Protein AF-A0AA37TT34-F1 (afdb_monomer_lite)

Radius of gyration: 20.03 Å; chains: 1; bounding box: 38×23×68 Å

Sequence (76 aa):
MTTLHSPSRAWSGEPLVQDAVAEYAKLAASYSIAASNLADAGDTPGMVHALGCAGRALLAAQEAVASLRSVEGGGR

Secondary structure (DSSP, 8-state):
---PPPP------HHHHHHHHHHHHHHHHHHHHHHHHHHHTT-HHHHHHHHHHHHHHHHHHHHHHHHHHHHHT---

pLDDT: mean 81.47, std 20.85, range [37.12, 98.56]

Structure (mmCIF, N/CA/C/O backbone):
data_AF-A0AA37TT34-F1
#
_entry.id   AF-A0AA37TT34-F1
#
loop_
_atom_site.group_PDB
_atom_site.id
_atom_site.type_symbol
_atom_site.label_atom_id
_atom_site.label_alt_id
_atom_site.label_comp_id
_atom_site.label_asym_id
_atom_site.label_entity_id
_atom_site.label_seq_id
_atom_site.pdbx_PDB_ins_code
_atom_site.Cartn_x
_atom_site.Cartn_y
_atom_site.Cartn_z
_atom_site.occupancy
_atom_site.B_iso_or_equiv
_atom_site.auth_seq_id
_atom_site.auth_comp_id
_atom_site.auth_asym_id
_atom_site.auth_atom_id
_atom_site.pdbx_PDB_model_num
ATOM 1 N N . MET A 1 1 ? 22.211 12.002 -52.645 1.00 37.12 1 MET A N 1
ATOM 2 C CA . MET A 1 1 ? 22.707 11.209 -51.502 1.00 37.12 1 MET A CA 1
ATOM 3 C C . MET A 1 1 ? 21.993 11.706 -50.260 1.00 37.12 1 MET A C 1
ATOM 5 O O . MET A 1 1 ? 22.416 12.687 -49.668 1.00 37.12 1 MET A O 1
ATOM 9 N N . THR A 1 2 ? 20.844 11.112 -49.953 1.00 39.94 2 THR A N 1
ATOM 10 C CA . THR A 1 2 ? 20.007 11.504 -48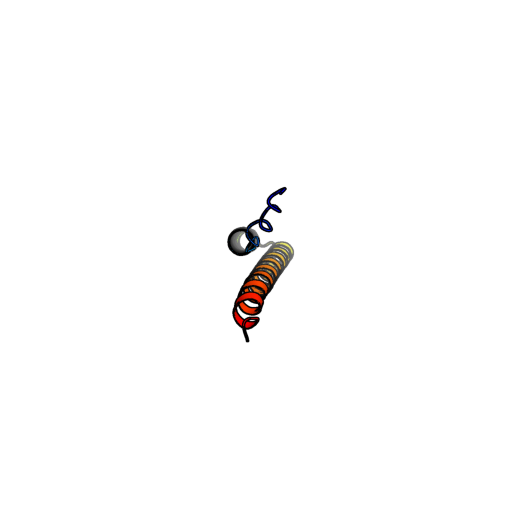.814 1.00 39.94 2 THR A CA 1
ATOM 11 C C . THR A 1 2 ? 20.455 10.668 -47.626 1.00 39.94 2 THR A C 1
ATOM 13 O O . THR A 1 2 ? 20.345 9.444 -47.656 1.00 39.94 2 THR A O 1
ATOM 16 N N . THR A 1 3 ? 21.049 11.308 -46.626 1.00 43.38 3 THR A N 1
ATOM 17 C CA . THR A 1 3 ? 21.477 10.658 -45.389 1.00 43.38 3 THR A CA 1
ATOM 18 C C . THR A 1 3 ? 20.243 10.137 -44.651 1.00 43.38 3 THR A C 1
ATOM 20 O O . THR A 1 3 ? 19.369 10.907 -44.250 1.00 43.38 3 THR A O 1
ATOM 23 N N . LEU A 1 4 ? 20.137 8.808 -44.529 1.00 45.78 4 LEU A N 1
ATOM 24 C CA . LEU A 1 4 ? 19.126 8.158 -43.697 1.00 45.78 4 LEU A CA 1
ATOM 25 C C . LEU A 1 4 ? 19.272 8.665 -42.257 1.00 45.78 4 LEU A C 1
ATOM 27 O O . LEU A 1 4 ? 20.367 8.654 -41.698 1.00 45.78 4 LEU A O 1
ATOM 31 N N . HIS A 1 5 ? 18.156 9.102 -41.676 1.00 43.03 5 HIS A N 1
ATOM 32 C CA . HIS A 1 5 ? 18.051 9.393 -40.253 1.00 43.03 5 HIS A CA 1
ATOM 33 C C . HIS A 1 5 ? 18.453 8.149 -39.453 1.00 43.03 5 HIS A C 1
ATOM 35 O O . HIS A 1 5 ? 17.859 7.083 -39.624 1.00 43.03 5 HIS A O 1
ATOM 41 N N . SER A 1 6 ? 19.453 8.291 -38.582 1.00 51.66 6 SER A N 1
ATOM 42 C CA . SER A 1 6 ? 19.762 7.290 -37.562 1.00 51.66 6 SER A CA 1
ATOM 43 C C . SER A 1 6 ? 18.503 7.005 -36.736 1.00 51.66 6 SER A C 1
ATOM 45 O O . SER A 1 6 ? 17.825 7.961 -36.345 1.00 51.66 6 SER A O 1
ATOM 47 N N . PRO A 1 7 ? 18.170 5.731 -36.458 1.00 51.84 7 PRO A N 1
ATOM 48 C CA . PRO A 1 7 ? 17.020 5.408 -35.636 1.00 51.84 7 PRO A CA 1
ATOM 49 C C . PRO A 1 7 ? 17.182 6.045 -34.258 1.00 51.84 7 PRO A C 1
ATOM 51 O O . PRO A 1 7 ? 18.223 5.951 -33.605 1.00 51.84 7 PRO A O 1
ATOM 54 N N . SER A 1 8 ? 16.119 6.740 -33.878 1.00 51.19 8 SER A N 1
ATOM 55 C CA . SER A 1 8 ? 15.867 7.385 -32.604 1.00 51.19 8 SER A CA 1
ATOM 56 C C . SER A 1 8 ? 16.384 6.534 -31.451 1.00 51.19 8 SER A C 1
ATOM 58 O O . SER A 1 8 ? 16.051 5.356 -31.342 1.00 51.19 8 SER A O 1
ATOM 60 N N . ARG A 1 9 ? 17.197 7.163 -30.599 1.00 51.91 9 ARG A N 1
ATOM 61 C CA . ARG A 1 9 ? 17.654 6.683 -29.292 1.00 51.91 9 ARG A CA 1
ATOM 62 C C . ARG A 1 9 ? 16.606 5.755 -28.661 1.00 51.91 9 ARG A C 1
ATOM 64 O O . ARG A 1 9 ? 15.503 6.209 -28.364 1.00 51.91 9 ARG A O 1
ATOM 71 N N . ALA A 1 10 ? 16.951 4.476 -28.504 1.00 54.56 10 ALA A N 1
ATOM 72 C CA . ALA A 1 10 ? 16.112 3.493 -27.830 1.00 54.56 10 ALA A CA 1
ATOM 73 C C . ALA A 1 10 ? 15.676 4.068 -26.475 1.00 54.56 10 ALA A C 1
ATOM 75 O O . ALA A 1 10 ? 16.506 4.413 -25.633 1.00 54.56 10 ALA A O 1
ATOM 76 N N . TRP A 1 11 ? 14.373 4.274 -26.313 1.00 50.22 11 TRP A N 1
ATOM 77 C CA . TRP A 1 11 ? 13.799 4.783 -25.079 1.00 50.22 11 TRP A CA 1
ATOM 78 C C . TRP A 1 11 ? 13.936 3.697 -24.009 1.00 50.22 11 TRP A C 1
ATOM 80 O O . TRP A 1 11 ? 13.400 2.608 -24.185 1.00 50.22 11 TRP A O 1
ATOM 90 N N . SER A 1 12 ? 14.692 3.958 -22.939 1.00 55.38 12 SER A N 1
ATOM 91 C CA . SER A 1 12 ? 15.079 2.909 -21.985 1.00 55.38 12 SER A CA 1
ATOM 92 C C . SER A 1 12 ? 13.989 2.516 -20.985 1.00 55.38 12 SER A C 1
ATOM 94 O O . SER A 1 12 ? 14.195 1.557 -20.254 1.00 55.38 12 SER A O 1
ATOM 96 N N . GLY A 1 13 ? 12.837 3.206 -20.927 1.00 58.53 13 GLY A N 1
ATOM 97 C CA . GLY A 1 13 ? 11.697 2.882 -20.043 1.00 58.53 13 GLY A CA 1
ATOM 98 C C . GLY A 1 13 ? 11.965 2.975 -18.527 1.00 58.53 13 GLY A C 1
ATOM 99 O O . GLY A 1 13 ? 11.043 3.218 -17.756 1.00 58.53 13 GLY A O 1
ATOM 100 N N . GLU A 1 14 ? 13.224 2.873 -18.105 1.00 58.94 14 GLU A N 1
ATOM 101 C CA . GLU A 1 14 ? 13.727 2.903 -16.733 1.00 58.94 14 GLU A CA 1
ATOM 102 C C . GLU A 1 14 ? 13.186 4.039 -15.867 1.00 58.94 14 GLU A C 1
ATOM 104 O O . GLU A 1 14 ? 12.679 3.732 -14.787 1.00 58.94 14 GLU A O 1
ATOM 109 N N . PRO A 1 15 ? 13.216 5.317 -16.300 1.00 66.44 15 PRO A N 1
ATOM 110 C CA . PRO A 1 15 ? 12.720 6.396 -15.451 1.00 66.44 15 PRO A CA 1
ATOM 111 C C . PRO A 1 15 ? 11.213 6.276 -15.177 1.00 66.44 15 PRO A C 1
ATOM 113 O O . PRO A 1 15 ? 10.778 6.525 -14.060 1.00 66.44 15 PRO A O 1
ATOM 116 N N . LEU A 1 16 ? 10.419 5.791 -16.141 1.00 80.81 16 LEU A N 1
ATOM 117 C CA . LEU A 1 16 ? 8.976 5.603 -15.942 1.00 80.81 16 LEU A CA 1
ATOM 118 C C . LEU A 1 16 ? 8.655 4.450 -14.991 1.00 80.81 16 LEU A C 1
ATOM 120 O O . LEU A 1 16 ? 7.684 4.513 -14.239 1.00 80.81 16 LEU A O 1
ATOM 124 N N . VAL A 1 17 ? 9.449 3.382 -15.029 1.00 82.38 17 VAL A N 1
ATOM 125 C CA . VAL A 1 17 ? 9.246 2.237 -14.138 1.00 82.38 17 VAL A CA 1
ATOM 126 C C . VAL A 1 17 ? 9.682 2.582 -12.714 1.00 82.38 17 VAL A C 1
ATOM 128 O O . VAL A 1 17 ? 8.994 2.211 -11.766 1.00 82.3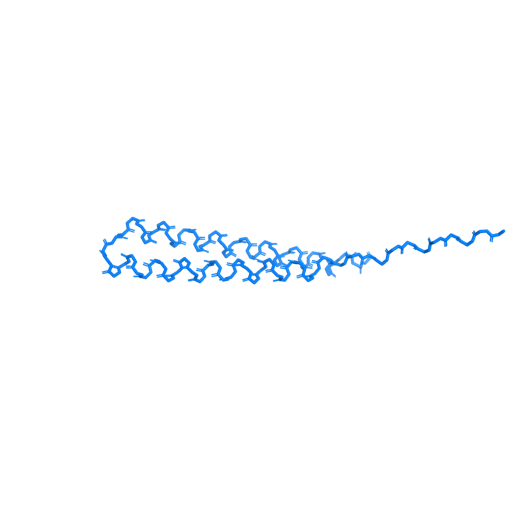8 17 VAL A O 1
ATOM 131 N N . GLN A 1 18 ? 10.768 3.339 -12.542 1.00 84.06 18 GLN A N 1
ATOM 132 C CA . GLN A 1 18 ? 11.175 3.868 -11.235 1.00 84.06 18 GLN A CA 1
ATOM 133 C C . GLN A 1 18 ? 10.106 4.793 -10.637 1.00 84.06 18 GLN A C 1
ATOM 135 O O . GLN A 1 18 ? 9.767 4.643 -9.460 1.00 84.06 18 GLN A O 1
ATOM 140 N N . ASP A 1 19 ? 9.518 5.678 -11.448 1.00 88.44 19 ASP A N 1
ATOM 141 C CA . ASP A 1 19 ? 8.399 6.527 -11.031 1.00 88.44 19 ASP A CA 1
ATOM 142 C C . ASP A 1 19 ? 7.180 5.687 -10.623 1.00 88.44 19 ASP A C 1
ATOM 144 O O . ASP A 1 19 ? 6.596 5.916 -9.564 1.00 88.44 19 ASP A O 1
ATOM 148 N N . ALA A 1 20 ? 6.834 4.653 -11.397 1.00 87.06 20 ALA A N 1
ATOM 149 C CA . ALA A 1 20 ? 5.735 3.748 -11.059 1.00 87.06 20 ALA A CA 1
ATOM 150 C C . ALA A 1 20 ? 5.963 3.030 -9.716 1.00 87.06 20 ALA A C 1
ATOM 152 O O . ALA A 1 20 ? 5.053 2.949 -8.891 1.00 87.06 20 ALA A O 1
ATOM 153 N N . VAL A 1 21 ? 7.184 2.549 -9.458 1.00 92.31 21 VAL A N 1
ATOM 154 C CA . VAL A 1 21 ? 7.555 1.933 -8.172 1.00 92.31 21 VAL A CA 1
ATOM 155 C C . VAL A 1 21 ? 7.397 2.929 -7.025 1.00 92.31 21 VAL A C 1
ATOM 157 O O . VAL A 1 21 ? 6.838 2.579 -5.983 1.00 92.31 21 VAL A O 1
ATOM 160 N N . ALA A 1 22 ? 7.853 4.170 -7.211 1.00 93.12 22 ALA A N 1
ATOM 161 C CA . ALA A 1 22 ? 7.726 5.215 -6.203 1.00 93.12 22 ALA A CA 1
ATOM 162 C C . ALA A 1 22 ? 6.254 5.544 -5.903 1.00 93.12 22 ALA A C 1
ATOM 164 O O . ALA A 1 22 ? 5.882 5.662 -4.734 1.00 93.12 22 ALA A O 1
ATOM 165 N N . GLU A 1 23 ? 5.405 5.644 -6.925 1.00 94.81 23 GLU A N 1
ATOM 166 C CA . GLU A 1 23 ? 3.972 5.903 -6.753 1.00 94.81 23 GLU A CA 1
ATOM 167 C C . GLU A 1 23 ? 3.255 4.753 -6.038 1.00 94.81 23 GLU A C 1
ATOM 169 O O . GLU A 1 23 ? 2.502 4.989 -5.090 1.00 94.81 23 GLU A O 1
ATOM 174 N N . TYR A 1 24 ? 3.542 3.499 -6.393 1.00 95.88 24 TYR A N 1
ATOM 175 C CA . TYR A 1 24 ? 2.975 2.353 -5.681 1.00 95.88 24 TYR A CA 1
ATOM 176 C C . TYR A 1 24 ? 3.443 2.272 -4.222 1.00 95.88 24 TYR A C 1
ATOM 178 O O . TYR A 1 24 ? 2.645 1.943 -3.342 1.00 95.88 24 TYR A O 1
ATOM 186 N N . ALA A 1 25 ? 4.699 2.621 -3.932 1.00 94.94 25 ALA A N 1
ATOM 187 C CA . ALA A 1 25 ? 5.202 2.682 -2.562 1.00 94.94 25 ALA A CA 1
ATOM 188 C C . ALA A 1 25 ? 4.500 3.774 -1.734 1.00 94.94 25 ALA A C 1
ATOM 190 O O . ALA A 1 25 ? 4.106 3.521 -0.592 1.00 94.94 25 ALA A O 1
ATOM 191 N N . LYS A 1 26 ? 4.279 4.965 -2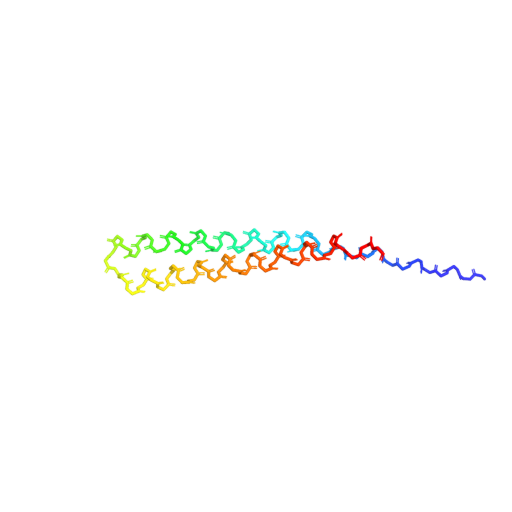.310 1.00 97.25 26 LYS A N 1
ATOM 192 C CA . LYS A 1 26 ? 3.496 6.037 -1.669 1.00 97.25 26 LYS A CA 1
ATOM 193 C C . LYS A 1 26 ? 2.064 5.585 -1.394 1.00 97.25 26 LYS A C 1
ATOM 195 O O . LYS A 1 26 ? 1.575 5.761 -0.281 1.00 97.25 26 LYS A O 1
ATOM 200 N N . LEU A 1 27 ? 1.420 4.950 -2.373 1.00 96.88 27 LEU A N 1
ATOM 201 C CA . LEU A 1 27 ? 0.055 4.449 -2.240 1.00 96.88 27 LEU A CA 1
ATOM 202 C C . LEU A 1 27 ? -0.055 3.392 -1.130 1.00 96.88 27 LEU A C 1
ATOM 204 O O . LEU A 1 27 ? -0.977 3.443 -0.315 1.00 96.88 27 LEU A O 1
ATOM 208 N N . ALA A 1 28 ? 0.909 2.471 -1.050 1.00 98.00 28 ALA A N 1
ATOM 209 C CA . ALA A 1 28 ? 0.982 1.489 0.027 1.00 98.00 28 ALA A CA 1
ATOM 210 C C . ALA A 1 28 ? 1.111 2.158 1.405 1.00 98.00 28 ALA A C 1
ATOM 212 O O . ALA A 1 28 ? 0.413 1.770 2.342 1.00 98.00 28 ALA A O 1
ATOM 213 N N . ALA A 1 29 ? 1.950 3.191 1.531 1.00 98.00 29 ALA A N 1
ATOM 214 C CA . ALA A 1 29 ? 2.089 3.949 2.772 1.00 98.00 29 ALA A CA 1
ATOM 215 C C . ALA A 1 29 ? 0.781 4.659 3.166 1.00 98.00 29 ALA A C 1
ATOM 217 O O . ALA A 1 29 ? 0.374 4.588 4.326 1.00 98.00 29 ALA A O 1
ATOM 218 N N . SER A 1 30 ? 0.080 5.278 2.211 1.00 98.44 30 SER A N 1
ATOM 219 C CA . SER A 1 30 ? -1.219 5.916 2.458 1.00 98.44 30 SER A CA 1
ATOM 220 C C . SER A 1 30 ? -2.271 4.924 2.957 1.00 98.44 30 SER A C 1
ATOM 222 O O . SER A 1 30 ? -2.980 5.221 3.918 1.00 98.44 30 SER A O 1
ATOM 224 N N . TYR A 1 31 ? -2.351 3.731 2.362 1.00 98.50 31 TYR A N 1
ATOM 225 C CA . TYR A 1 31 ? -3.274 2.695 2.828 1.00 98.50 31 TYR A CA 1
ATOM 226 C C . TYR A 1 31 ? -2.896 2.127 4.198 1.00 98.50 31 TYR A C 1
ATOM 228 O O . TYR A 1 31 ? -3.789 1.844 4.993 1.00 98.50 31 TYR A O 1
ATOM 236 N N . SER A 1 32 ? -1.605 2.016 4.515 1.00 98.00 32 SER A N 1
ATOM 237 C CA . SER A 1 32 ? -1.155 1.624 5.857 1.00 98.00 32 SER A CA 1
ATOM 238 C C . SER A 1 32 ? -1.559 2.650 6.919 1.00 98.00 32 SER A C 1
ATOM 240 O O . SER A 1 32 ? -2.034 2.266 7.982 1.00 98.00 32 SER A O 1
ATOM 242 N N . ILE A 1 33 ? -1.453 3.950 6.623 1.00 98.38 33 ILE A N 1
ATOM 243 C CA . ILE A 1 33 ? -1.937 5.015 7.520 1.00 98.38 33 ILE A CA 1
ATOM 244 C C . ILE A 1 33 ? -3.457 4.921 7.693 1.00 98.38 33 ILE A C 1
ATOM 246 O O . ILE A 1 33 ? -3.957 4.999 8.813 1.00 98.38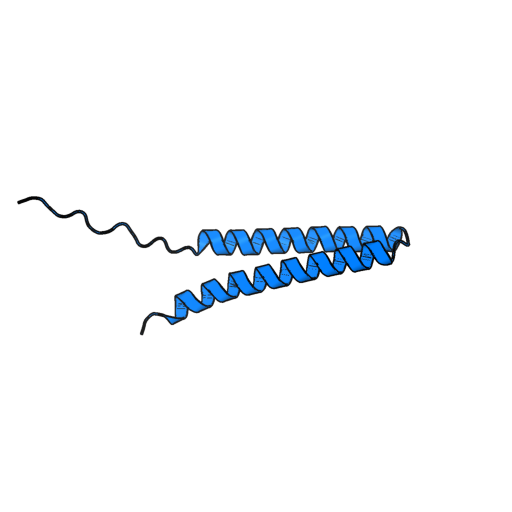 33 ILE A O 1
ATOM 250 N N . ALA A 1 34 ? -4.199 4.714 6.600 1.00 98.25 34 ALA A N 1
ATOM 251 C CA . ALA A 1 34 ? -5.646 4.530 6.666 1.00 98.25 34 ALA A CA 1
ATOM 252 C C . ALA A 1 34 ? -6.026 3.312 7.523 1.00 98.25 34 ALA A C 1
ATOM 254 O O . ALA A 1 34 ? -6.942 3.409 8.334 1.00 98.25 34 ALA A O 1
ATOM 255 N N . ALA A 1 35 ? -5.300 2.197 7.396 1.00 98.44 35 ALA A N 1
ATOM 256 C CA . ALA A 1 35 ? -5.510 1.013 8.221 1.00 98.44 35 ALA A CA 1
ATOM 257 C C . ALA A 1 35 ? -5.303 1.309 9.712 1.00 98.44 35 ALA A C 1
ATOM 259 O O . ALA A 1 35 ? -6.150 0.924 10.512 1.00 98.44 35 ALA A O 1
ATOM 260 N N . SER A 1 36 ? -4.240 2.034 10.081 1.00 98.38 36 SER A N 1
ATOM 261 C CA . SER A 1 36 ? -4.011 2.455 11.470 1.00 98.38 36 SER A CA 1
ATOM 262 C C . SER A 1 36 ? -5.156 3.318 12.003 1.00 98.38 36 SER A C 1
ATOM 264 O O . SER A 1 36 ? -5.701 3.022 13.060 1.00 98.38 36 SER A O 1
ATOM 266 N N . ASN A 1 37 ? -5.599 4.318 11.236 1.00 98.50 37 ASN A N 1
ATOM 267 C CA . ASN A 1 37 ? -6.709 5.185 11.645 1.00 98.50 37 ASN A CA 1
ATOM 268 C C . ASN A 1 37 ? -8.028 4.405 11.816 1.00 98.50 37 ASN A C 1
ATOM 270 O O . ASN A 1 37 ? -8.822 4.706 12.704 1.00 98.50 37 ASN A O 1
ATOM 274 N N . LEU A 1 38 ? -8.277 3.407 10.962 1.00 98.56 38 LEU A N 1
ATOM 275 C CA . LEU A 1 38 ? -9.463 2.549 11.042 1.00 98.56 38 LEU A CA 1
ATOM 276 C C . LEU A 1 38 ? -9.384 1.585 12.231 1.00 98.56 38 LEU A C 1
ATOM 278 O O . LEU A 1 38 ? -10.401 1.336 12.875 1.00 98.56 38 LEU A O 1
ATO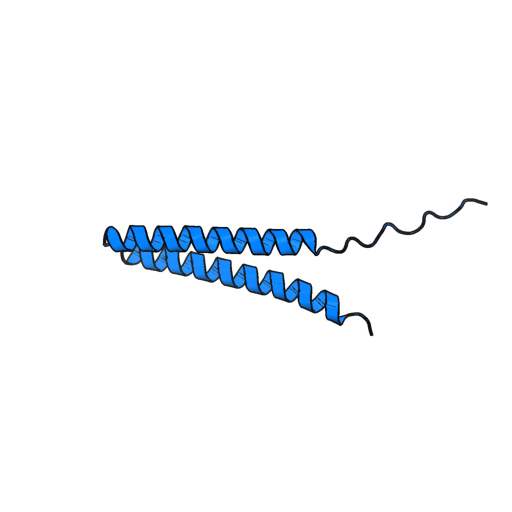M 282 N N . ALA A 1 39 ? -8.185 1.099 12.565 1.00 98.06 39 ALA A N 1
ATOM 283 C CA . ALA A 1 39 ? -7.949 0.318 13.774 1.00 98.06 39 ALA A CA 1
ATOM 284 C C . ALA A 1 39 ? -8.251 1.142 15.035 1.00 98.06 39 ALA A C 1
ATOM 286 O O . ALA A 1 39 ? -8.986 0.671 15.903 1.00 98.06 39 ALA A O 1
ATOM 287 N N . ASP A 1 40 ? -7.771 2.389 15.092 1.00 98.31 40 ASP A N 1
ATOM 288 C CA . ASP A 1 40 ? -8.045 3.320 16.195 1.00 98.31 40 ASP A CA 1
ATOM 289 C C . ASP A 1 40 ? -9.545 3.639 16.326 1.00 98.31 40 ASP A C 1
ATOM 291 O O . ASP A 1 40 ? -10.057 3.825 17.429 1.00 98.31 40 ASP A O 1
ATOM 295 N N . ALA A 1 41 ? -10.273 3.653 15.205 1.00 98.00 41 ALA A N 1
ATOM 296 C CA . ALA A 1 41 ? -11.723 3.835 15.168 1.00 98.00 41 ALA A CA 1
ATOM 297 C C . ALA A 1 41 ? -12.530 2.554 15.479 1.00 98.00 41 ALA A C 1
ATOM 299 O O . ALA A 1 41 ? -13.758 2.612 15.557 1.00 98.00 41 ALA A O 1
ATOM 300 N N . GLY A 1 42 ? -11.877 1.398 15.637 1.00 98.12 42 GLY A N 1
ATOM 301 C CA . GLY A 1 42 ? -12.531 0.101 15.843 1.00 98.12 42 GLY A CA 1
ATOM 302 C C . GLY A 1 42 ? -13.160 -0.514 14.583 1.00 98.12 42 GLY A C 1
ATOM 303 O O . GLY A 1 42 ? -13.849 -1.532 14.677 1.00 98.12 42 GLY A O 1
ATOM 304 N N . ASP A 1 43 ? -12.918 0.052 13.397 1.00 98.31 43 ASP A N 1
ATOM 305 C CA . ASP A 1 43 ? -13.411 -0.467 12.117 1.00 98.31 43 ASP A CA 1
ATOM 306 C C . ASP A 1 43 ? -12.485 -1.569 11.578 1.00 98.31 43 ASP A C 1
ATOM 308 O O . ASP A 1 43 ? -11.616 -1.359 10.727 1.00 98.31 43 ASP A O 1
ATOM 312 N N . THR A 1 44 ? -12.682 -2.784 12.093 1.00 98.06 44 THR A N 1
ATOM 313 C CA . THR A 1 44 ? -11.895 -3.958 11.684 1.00 98.06 44 THR A CA 1
ATOM 314 C C . THR A 1 44 ? -12.083 -4.312 10.197 1.00 98.06 44 THR A C 1
ATOM 316 O O . THR A 1 44 ? -11.072 -4.542 9.525 1.00 98.06 44 THR A O 1
ATOM 319 N N . PRO A 1 45 ? -13.310 -4.350 9.628 1.00 98.50 45 PRO A N 1
ATOM 320 C CA . PRO A 1 45 ? -13.490 -4.587 8.193 1.00 98.50 45 PRO A CA 1
ATOM 321 C C . PRO A 1 45 ? -12.783 -3.548 7.313 1.00 98.50 45 PRO A C 1
ATOM 323 O O . PRO A 1 45 ? -12.101 -3.923 6.353 1.00 98.50 45 PRO A O 1
ATOM 326 N N . GLY A 1 46 ? -12.895 -2.261 7.655 1.00 98.19 46 GLY A N 1
ATOM 327 C CA . GLY A 1 46 ? -12.217 -1.175 6.951 1.00 98.19 46 GLY A CA 1
ATOM 328 C C . GLY A 1 46 ? -10.696 -1.302 7.024 1.00 98.19 46 GLY A C 1
ATOM 329 O O . GLY A 1 46 ? -10.019 -1.211 5.998 1.00 98.19 46 GLY A O 1
ATOM 330 N N . MET A 1 47 ? -10.153 -1.587 8.210 1.00 98.50 47 MET A N 1
ATOM 331 C CA . MET A 1 47 ? -8.721 -1.824 8.414 1.00 98.50 47 MET A CA 1
ATOM 332 C C . MET A 1 47 ? -8.207 -2.970 7.529 1.00 98.50 47 MET A C 1
ATOM 334 O O . MET A 1 47 ? -7.211 -2.806 6.824 1.00 98.50 47 MET A O 1
ATOM 338 N N . VAL A 1 48 ? -8.886 -4.124 7.524 1.00 98.56 48 VAL A N 1
ATOM 339 C CA . VAL A 1 48 ? -8.490 -5.286 6.705 1.00 98.56 48 VAL A CA 1
ATOM 340 C C . VAL A 1 48 ? -8.537 -4.949 5.215 1.00 98.56 48 VAL A C 1
ATOM 342 O O . VAL A 1 48 ? -7.623 -5.310 4.471 1.00 98.56 48 VAL A O 1
ATOM 345 N N . HIS A 1 49 ? -9.565 -4.222 4.772 1.00 98.38 49 HIS A N 1
ATOM 346 C CA . HIS A 1 49 ? -9.656 -3.757 3.392 1.00 98.38 49 HIS A CA 1
ATOM 347 C C . HIS A 1 49 ? -8.476 -2.845 3.020 1.00 98.38 49 HIS A C 1
ATOM 349 O O . HIS A 1 49 ? -7.836 -3.067 1.989 1.00 98.38 49 HIS A O 1
ATOM 355 N N . ALA A 1 50 ? -8.151 -1.865 3.868 1.00 98.38 50 ALA A N 1
ATOM 356 C CA . ALA A 1 50 ? -7.035 -0.947 3.658 1.00 98.38 50 ALA A CA 1
ATOM 357 C C . ALA A 1 50 ? -5.688 -1.687 3.591 1.00 98.38 50 ALA A C 1
ATOM 359 O O . ALA A 1 50 ? -4.915 -1.464 2.659 1.00 98.38 50 ALA A O 1
ATOM 360 N N . LEU A 1 51 ? -5.440 -2.647 4.489 1.00 98.50 51 LEU A N 1
ATOM 361 C CA . LEU A 1 51 ? -4.250 -3.507 4.431 1.00 98.50 51 LEU A CA 1
ATOM 362 C C . LEU A 1 51 ? -4.192 -4.331 3.138 1.00 98.50 51 LEU A C 1
ATOM 364 O O . LEU A 1 51 ? -3.133 -4.442 2.519 1.00 98.50 51 LEU A O 1
ATOM 368 N N . GLY A 1 52 ? -5.327 -4.862 2.679 1.00 98.44 52 GLY A N 1
ATOM 369 C CA . GLY A 1 52 ? -5.414 -5.557 1.396 1.00 98.44 52 GLY A CA 1
ATOM 370 C C . GLY A 1 52 ? -5.046 -4.657 0.211 1.00 98.44 52 GLY A C 1
ATOM 371 O O . GLY A 1 52 ? -4.358 -5.097 -0.712 1.00 98.44 52 GLY A O 1
ATOM 372 N N . CYS A 1 53 ? -5.463 -3.389 0.232 1.00 98.25 53 CYS A N 1
ATOM 373 C CA . CYS A 1 53 ? -5.072 -2.395 -0.769 1.00 98.25 53 CYS A CA 1
ATOM 374 C C . CYS A 1 53 ? -3.571 -2.076 -0.714 1.00 98.25 53 CYS A C 1
ATOM 376 O O . CYS A 1 53 ? -2.925 -2.055 -1.763 1.00 98.25 53 CYS A O 1
ATOM 378 N N . ALA A 1 54 ? -3.000 -1.908 0.484 1.00 98.25 54 ALA A N 1
ATOM 379 C CA . ALA A 1 54 ? -1.563 -1.701 0.661 1.00 98.25 54 ALA A CA 1
ATOM 380 C C . ALA A 1 54 ? -0.747 -2.875 0.091 1.00 98.25 54 ALA A C 1
ATOM 382 O O . ALA A 1 54 ? 0.207 -2.665 -0.658 1.00 98.25 54 ALA A O 1
ATOM 383 N N . GLY A 1 55 ? -1.167 -4.114 0.369 1.00 98.00 55 GLY A N 1
ATOM 384 C CA . GLY A 1 55 ? -0.527 -5.320 -0.162 1.00 98.00 55 GLY A CA 1
ATOM 385 C C . GLY A 1 55 ? -0.548 -5.390 -1.692 1.00 98.00 55 GLY A C 1
ATOM 386 O O . GLY A 1 55 ? 0.471 -5.705 -2.303 1.00 98.00 55 GLY A O 1
ATOM 387 N N . ARG A 1 56 ? -1.671 -5.030 -2.333 1.00 98.19 56 ARG A N 1
ATOM 388 C CA . ARG A 1 56 ? -1.756 -4.972 -3.805 1.00 98.19 56 ARG A CA 1
ATOM 389 C C . ARG A 1 56 ? -0.841 -3.905 -4.404 1.00 98.19 56 ARG A C 1
ATOM 391 O O . ARG A 1 56 ? -0.220 -4.162 -5.429 1.00 98.19 56 ARG A O 1
ATOM 398 N N . ALA A 1 57 ? -0.720 -2.744 -3.761 1.00 96.50 57 ALA A N 1
ATOM 399 C CA . ALA A 1 57 ? 0.207 -1.705 -4.203 1.00 96.50 57 ALA A CA 1
ATOM 400 C C . ALA A 1 57 ? 1.670 -2.182 -4.117 1.00 96.50 57 ALA A C 1
ATOM 402 O O . ALA A 1 57 ? 2.430 -2.020 -5.068 1.00 96.50 57 ALA A O 1
ATOM 403 N N . LEU A 1 58 ? 2.056 -2.862 -3.031 1.00 96.25 58 LEU A N 1
ATOM 404 C CA . LEU A 1 58 ? 3.396 -3.449 -2.901 1.00 96.25 58 LEU A CA 1
ATOM 405 C C . LEU A 1 58 ? 3.666 -4.560 -3.923 1.00 96.25 58 LEU A C 1
ATOM 407 O O . LEU A 1 58 ? 4.800 -4.703 -4.380 1.00 96.25 58 LEU A O 1
ATOM 411 N N . LEU A 1 59 ? 2.658 -5.356 -4.284 1.00 96.94 59 LEU A N 1
ATOM 412 C CA . LEU A 1 59 ? 2.791 -6.361 -5.339 1.00 96.94 59 LEU A CA 1
ATOM 413 C C . LEU A 1 59 ? 3.044 -5.698 -6.701 1.00 96.94 59 LEU A C 1
ATOM 415 O O . LEU A 1 59 ? 4.002 -6.058 -7.377 1.00 96.94 59 LEU A O 1
ATOM 419 N N . ALA A 1 60 ? 2.270 -4.666 -7.048 1.00 92.81 60 ALA A N 1
ATOM 420 C CA . ALA A 1 60 ? 2.463 -3.910 -8.286 1.00 92.81 60 ALA A CA 1
ATOM 421 C C . ALA A 1 60 ? 3.849 -3.237 -8.353 1.00 92.81 60 ALA A C 1
ATOM 423 O O . ALA A 1 60 ? 4.500 -3.246 -9.398 1.00 92.81 60 ALA A O 1
ATOM 424 N N . ALA A 1 61 ? 4.350 -2.715 -7.227 1.00 92.00 61 ALA A N 1
ATOM 425 C CA . ALA A 1 61 ? 5.713 -2.191 -7.139 1.00 92.00 61 ALA A CA 1
ATOM 426 C C . ALA A 1 61 ? 6.768 -3.278 -7.421 1.00 92.00 61 ALA A C 1
ATOM 428 O O . ALA A 1 61 ? 7.728 -3.035 -8.149 1.00 92.00 61 ALA A O 1
ATOM 429 N N . GLN A 1 62 ? 6.595 -4.486 -6.878 1.00 92.94 62 GLN A N 1
ATOM 430 C CA . GLN A 1 62 ? 7.513 -5.604 -7.123 1.00 92.94 62 GLN A CA 1
ATOM 431 C C . GLN A 1 62 ? 7.503 -6.052 -8.588 1.00 92.94 62 GLN A C 1
ATOM 433 O O . GLN A 1 62 ? 8.569 -6.290 -9.154 1.00 92.94 62 GLN A O 1
ATOM 438 N N . GLU A 1 63 ? 6.328 -6.125 -9.212 1.00 91.00 63 GLU A N 1
ATOM 439 C CA . GLU A 1 63 ? 6.182 -6.443 -10.637 1.00 91.00 63 GLU A CA 1
ATOM 440 C C . GLU A 1 63 ? 6.856 -5.384 -11.522 1.00 91.00 63 GLU A C 1
ATOM 442 O O . GLU A 1 63 ? 7.593 -5.723 -12.452 1.00 91.00 63 GLU A O 1
ATOM 447 N N . ALA A 1 64 ? 6.697 -4.101 -11.182 1.00 86.81 64 ALA A N 1
ATOM 448 C CA . ALA A 1 64 ? 7.389 -3.006 -11.853 1.00 86.81 64 ALA A CA 1
ATOM 449 C C . ALA A 1 64 ? 8.919 -3.144 -11.724 1.00 86.81 64 ALA A C 1
ATOM 451 O O . ALA A 1 64 ? 9.625 -3.107 -12.732 1.00 86.81 64 ALA A O 1
ATOM 452 N N . VAL A 1 65 ? 9.453 -3.420 -10.529 1.00 87.06 65 VAL A N 1
ATOM 453 C CA . VAL A 1 65 ? 10.896 -3.681 -10.342 1.00 87.06 65 VAL A CA 1
ATOM 454 C C . VAL A 1 65 ? 11.367 -4.906 -11.135 1.00 87.06 65 VAL A C 1
ATOM 456 O O . VAL A 1 65 ? 12.461 -4.889 -11.701 1.00 87.06 65 VAL A O 1
ATOM 459 N N . ALA A 1 66 ? 10.572 -5.975 -11.200 1.00 86.00 66 ALA A N 1
ATOM 460 C CA . ALA A 1 66 ? 10.925 -7.175 -11.957 1.00 86.00 66 ALA A CA 1
ATOM 461 C C . ALA A 1 66 ? 11.101 -6.880 -13.457 1.00 86.00 66 ALA A C 1
ATOM 463 O O . ALA A 1 66 ? 11.990 -7.454 -14.091 1.00 86.00 66 ALA A O 1
ATOM 464 N N . SER A 1 67 ? 10.322 -5.940 -14.003 1.00 79.69 67 SER A N 1
ATOM 465 C CA . SER A 1 67 ? 10.465 -5.504 -15.396 1.00 79.69 67 SER A CA 1
ATOM 466 C C . SER A 1 67 ? 11.815 -4.827 -15.675 1.00 79.69 67 SER A C 1
ATOM 468 O O . SER A 1 67 ? 12.415 -5.103 -16.710 1.00 79.69 67 SER A O 1
ATOM 470 N N . LEU A 1 68 ? 12.358 -4.053 -14.721 1.00 72.94 68 LEU A N 1
ATOM 471 C CA . LEU A 1 68 ? 13.698 -3.451 -14.827 1.00 72.94 68 LEU A CA 1
ATOM 472 C C . LEU A 1 68 ? 14.795 -4.517 -14.891 1.00 72.94 68 LEU A C 1
ATOM 474 O O . LEU A 1 68 ? 15.659 -4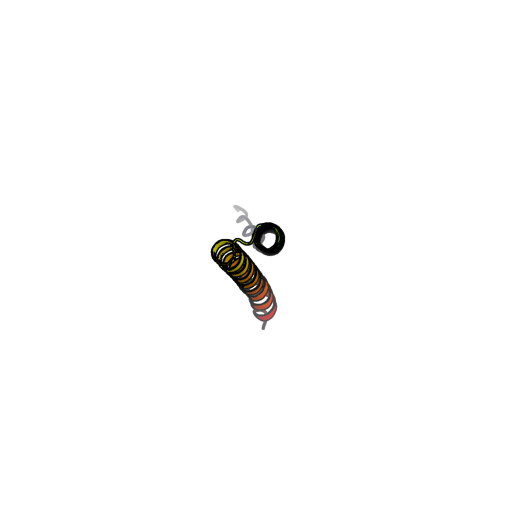.482 -15.762 1.00 72.94 68 LEU A O 1
ATOM 478 N N . ARG A 1 69 ? 14.727 -5.518 -14.004 1.00 65.50 69 ARG A N 1
ATOM 479 C CA . ARG A 1 69 ? 15.729 -6.598 -13.945 1.00 65.50 69 ARG A CA 1
ATOM 480 C C . ARG A 1 69 ? 15.750 -7.459 -15.210 1.00 65.50 69 ARG A C 1
ATOM 482 O O . ARG A 1 69 ? 16.795 -7.987 -15.572 1.00 65.50 69 ARG A O 1
ATOM 489 N N . SER A 1 70 ? 14.606 -7.611 -15.882 1.00 59.66 70 SER A N 1
ATOM 490 C CA . SER A 1 70 ? 14.520 -8.337 -17.156 1.00 59.66 70 SER A CA 1
ATOM 491 C C . SER A 1 70 ? 15.224 -7.598 -18.300 1.00 59.66 70 SER A C 1
ATOM 493 O O . SER A 1 70 ? 15.817 -8.239 -19.166 1.00 59.66 70 SER A O 1
ATOM 495 N N . VAL A 1 71 ? 15.212 -6.261 -18.287 1.00 57.34 71 VAL A N 1
ATOM 496 C CA . VAL A 1 71 ? 15.900 -5.432 -19.290 1.00 57.34 71 VAL A CA 1
ATOM 497 C C . VAL A 1 71 ? 17.425 -5.536 -19.153 1.00 57.34 71 VAL A C 1
ATOM 499 O O . VAL A 1 71 ? 18.118 -5.631 -20.164 1.00 57.34 71 VAL A O 1
ATOM 502 N N . GLU A 1 72 ? 17.958 -5.623 -17.930 1.00 55.72 72 GLU A N 1
ATOM 503 C CA . GLU A 1 72 ? 19.406 -5.773 -17.695 1.00 55.72 72 GLU A CA 1
ATOM 504 C C . GLU A 1 72 ? 19.969 -7.148 -18.118 1.00 55.72 72 GLU A C 1
ATOM 506 O O . GLU A 1 72 ? 21.162 -7.273 -18.394 1.00 55.72 72 GLU A O 1
ATOM 511 N N . GLY A 1 73 ? 19.131 -8.188 -18.212 1.00 51.34 73 GLY A N 1
ATOM 512 C CA . GLY A 1 73 ? 19.552 -9.557 -18.551 1.00 51.34 73 GLY A CA 1
ATOM 513 C C . GLY A 1 73 ? 19.590 -9.903 -20.048 1.00 51.34 73 GLY A C 1
ATOM 514 O O . GLY A 1 73 ? 20.055 -10.985 -20.402 1.00 51.34 73 GLY A O 1
ATOM 515 N N . GLY A 1 74 ? 19.102 -9.023 -20.930 1.00 46.00 74 GLY A N 1
ATOM 516 C CA . GLY A 1 74 ? 18.893 -9.304 -22.362 1.00 46.00 74 GLY A CA 1
ATOM 517 C C . GLY A 1 74 ? 20.094 -9.067 -23.288 1.00 46.00 74 GLY A C 1
ATOM 518 O O . GLY A 1 74 ? 19.958 -9.201 -24.501 1.00 46.00 74 GLY A O 1
ATOM 519 N N . GLY A 1 75 ? 21.256 -8.693 -22.748 1.00 45.38 75 GLY A N 1
ATOM 520 C CA . GLY A 1 75 ? 22.475 -8.426 -23.517 1.00 45.38 75 GLY A CA 1
ATOM 521 C C . GLY A 1 75 ? 23.464 -9.590 -23.488 1.00 45.38 75 GLY A C 1
ATOM 522 O O . GLY A 1 75 ? 24.507 -9.478 -22.844 1.00 45.38 75 GLY A O 1
ATOM 523 N N . ARG A 1 76 ? 23.155 -10.700 -24.161 1.00 41.41 76 ARG A N 1
ATOM 524 C CA . ARG A 1 76 ? 24.130 -11.746 -24.505 1.00 41.41 76 ARG A CA 1
ATOM 525 C C . ARG A 1 76 ? 23.877 -12.299 -25.895 1.00 41.41 76 ARG A C 1
ATOM 527 O O . ARG A 1 76 ? 22.701 -12.590 -26.193 1.00 41.41 76 ARG A O 1
#

Organism: NCBI:txid374432

Foldseek 3Di:
DDDDDDPPDDDLCVVVLVVLLVVLQVQLVVLCVQLVVCVVVVNPVRNVVSNVRSVVSNVSSVVSVVVNVVSVPPDD